Protein AF-A0A1C6FJH9-F1 (afdb_monomer_lite)

Radius of gyration: 15.2 Å; chains: 1; bounding box: 29×26×44 Å

pLDDT: mean 84.28, std 16.36, range [34.16, 98.5]

Secondary structure (DSSP, 8-state):
-HHHHHHHHHHHTT-------S-GGG----S-EEEEEE-TT-STTSSSSHHHHHHHHHHHHHHEEEEEEEEE---HHHHHHHHHHHHS--

Sequence (90 aa):
MILHYANEQAKKENLNAKFICQDIRTITFDKEFDVVLNMADGAIGYLEDDGENHKIFSVIAKALKNGGKHFIHFSAENLVRHSRAGMNAA

Foldseek 3Di:
DVQVVVVVVCVVVVHPDDDDDDDLLPDDAAQQDQEAEQDDQRPQQVDPDPVSNVSNVVSVVRNHHVNGYYDHDHDPVSVVVVVVVVVVVD

Structure (mmCIF, N/CA/C/O backbone):
data_AF-A0A1C6FJH9-F1
#
_entry.id   AF-A0A1C6FJH9-F1
#
loop_
_atom_site.group_PDB
_atom_site.id
_atom_site.type_symbol
_atom_site.label_atom_id
_atom_site.label_alt_id
_atom_site.label_comp_id
_atom_site.label_asym_id
_atom_site.label_entity_id
_atom_site.label_seq_id
_atom_site.pdbx_PDB_ins_code
_atom_site.Cartn_x
_atom_site.Cartn_y
_atom_site.Cartn_z
_atom_site.occupancy
_atom_site.B_iso_or_equiv
_atom_site.auth_seq_id
_atom_site.auth_comp_id
_atom_site.auth_asym_id
_atom_site.auth_atom_id
_atom_site.pdbx_PDB_model_num
ATOM 1 N N . MET A 1 1 ? 15.204 7.434 9.595 1.00 79.94 1 MET A N 1
ATOM 2 C CA . MET A 1 1 ? 14.925 8.889 9.614 1.00 79.94 1 MET A CA 1
ATOM 3 C C . MET A 1 1 ? 13.471 9.206 9.245 1.00 79.94 1 MET A C 1
ATOM 5 O O . MET A 1 1 ? 12.780 9.759 10.087 1.00 79.94 1 MET A O 1
ATOM 9 N N . ILE A 1 2 ? 12.964 8.795 8.071 1.00 89.69 2 ILE A N 1
ATOM 10 C CA . ILE A 1 2 ? 11.589 9.119 7.615 1.00 89.69 2 ILE A CA 1
ATOM 11 C C . ILE A 1 2 ? 10.493 8.529 8.518 1.00 89.69 2 ILE A C 1
ATOM 13 O O . ILE A 1 2 ? 9.624 9.262 8.976 1.00 89.69 2 ILE A O 1
ATOM 17 N N . LEU A 1 3 ? 10.555 7.234 8.851 1.00 94.25 3 LEU A N 1
ATOM 18 C CA . LEU A 1 3 ? 9.538 6.615 9.718 1.00 94.25 3 LEU A CA 1
ATOM 19 C C . LEU A 1 3 ? 9.519 7.212 11.126 1.00 94.25 3 LEU A C 1
ATOM 21 O O . LEU A 1 3 ? 8.459 7.322 11.731 1.00 94.25 3 LEU A O 1
ATOM 25 N N . HIS A 1 4 ? 10.680 7.615 11.648 1.00 95.88 4 HIS A N 1
ATOM 26 C CA . HIS A 1 4 ? 10.752 8.300 12.936 1.00 95.88 4 HIS A CA 1
ATOM 27 C C . HIS A 1 4 ? 10.025 9.646 12.869 1.00 95.88 4 HIS A C 1
ATOM 29 O O . HIS A 1 4 ? 9.149 9.897 13.688 1.00 95.88 4 HIS A O 1
ATOM 35 N N . TYR A 1 5 ? 10.311 10.458 11.846 1.00 97.00 5 TYR A N 1
ATOM 36 C CA . TYR A 1 5 ? 9.604 11.718 11.621 1.00 97.00 5 TYR A CA 1
ATOM 37 C C . TYR A 1 5 ? 8.087 11.513 11.489 1.00 97.00 5 TYR A C 1
ATOM 39 O O . TYR A 1 5 ? 7.326 12.207 12.154 1.00 97.00 5 TYR A O 1
ATOM 47 N N . ALA A 1 6 ? 7.645 10.528 10.701 1.00 96.31 6 ALA A N 1
ATOM 48 C CA . ALA A 1 6 ? 6.224 10.242 10.505 1.00 96.31 6 ALA A CA 1
ATOM 49 C C . ALA A 1 6 ? 5.518 9.830 11.812 1.00 96.31 6 ALA A C 1
ATOM 51 O O . ALA A 1 6 ? 4.433 10.327 12.108 1.00 96.31 6 ALA A O 1
ATOM 52 N N . ASN A 1 7 ? 6.168 8.998 12.637 1.00 97.00 7 ASN A N 1
ATOM 53 C CA . ASN A 1 7 ? 5.669 8.656 13.971 1.00 97.00 7 ASN A CA 1
ATOM 54 C C . ASN A 1 7 ? 5.550 9.894 14.872 1.00 97.00 7 ASN A C 1
ATOM 56 O O . ASN A 1 7 ? 4.552 10.047 15.570 1.00 97.00 7 ASN A O 1
ATOM 60 N N . GLU A 1 8 ? 6.549 10.777 14.867 1.00 97.69 8 GLU A N 1
ATOM 61 C CA . GLU A 1 8 ? 6.521 11.995 15.680 1.00 97.69 8 GLU A CA 1
ATOM 62 C C . GLU A 1 8 ? 5.415 12.963 15.240 1.00 97.69 8 GLU A C 1
ATOM 64 O O . GLU A 1 8 ? 4.753 13.546 16.096 1.00 97.69 8 GLU A O 1
ATOM 69 N N . GLN A 1 9 ? 5.159 13.106 13.934 1.00 98.19 9 GLN A N 1
ATOM 70 C CA . GLN A 1 9 ? 4.035 13.918 13.445 1.00 98.19 9 GLN A CA 1
ATOM 71 C C . GLN A 1 9 ? 2.685 13.305 13.827 1.00 98.19 9 GLN A C 1
ATOM 73 O O . GLN A 1 9 ? 1.845 13.993 14.400 1.00 98.19 9 GLN A O 1
ATOM 78 N N . ALA A 1 10 ? 2.499 11.998 13.615 1.00 97.88 10 ALA A N 1
ATOM 79 C CA . ALA A 1 10 ? 1.256 11.323 13.982 1.00 97.88 10 ALA A CA 1
ATOM 80 C C . ALA A 1 10 ? 0.947 11.443 15.483 1.00 97.88 10 ALA A C 1
ATOM 82 O O . ALA A 1 10 ? -0.201 11.683 15.848 1.00 97.88 10 ALA A O 1
ATOM 83 N N . LYS A 1 11 ? 1.963 11.350 16.355 1.00 97.44 11 LYS A N 1
ATOM 84 C CA . LYS A 1 11 ? 1.798 11.593 17.799 1.00 97.44 11 LYS A CA 1
ATOM 85 C C . LYS A 1 11 ? 1.371 13.028 18.098 1.00 97.44 11 LYS A C 1
ATOM 87 O O . LYS A 1 11 ? 0.456 13.222 18.889 1.00 97.44 11 LYS A O 1
ATOM 92 N N . LYS A 1 12 ? 2.017 14.025 17.482 1.00 98.25 12 LYS A N 1
ATOM 93 C CA . LYS A 1 12 ? 1.672 15.447 17.672 1.00 98.25 12 LYS A CA 1
ATOM 94 C C . LYS A 1 12 ? 0.232 15.749 17.265 1.00 98.25 12 LYS A C 1
ATOM 96 O O . LYS A 1 12 ? -0.430 16.544 17.922 1.00 98.25 12 LYS A O 1
ATOM 101 N N . GLU A 1 13 ? -0.246 15.094 16.214 1.00 98.19 13 GLU A N 1
ATOM 102 C CA . GLU A 1 13 ? -1.603 15.249 15.686 1.00 98.19 13 GLU A CA 1
ATOM 103 C C . GLU A 1 13 ? -2.624 14.282 16.319 1.00 98.19 13 GLU A C 1
ATOM 105 O O . GLU A 1 13 ? -3.799 14.314 15.963 1.00 98.19 13 GLU A O 1
ATOM 110 N N . ASN A 1 14 ? -2.214 13.442 17.279 1.00 97.81 14 ASN A N 1
ATOM 111 C CA . ASN A 1 14 ? -3.042 12.401 17.907 1.00 97.81 14 ASN A CA 1
ATOM 112 C C . ASN A 1 14 ? -3.698 11.425 16.905 1.00 97.81 14 ASN A C 1
ATOM 114 O O . ASN A 1 14 ? -4.829 10.973 17.094 1.00 97.81 14 ASN A O 1
ATOM 118 N N . LEU A 1 15 ? -2.982 11.072 15.837 1.00 97.75 15 LEU A N 1
ATOM 119 C CA . LEU A 1 15 ? -3.442 10.131 14.821 1.00 97.75 15 LEU A CA 1
ATOM 120 C C . LEU A 1 15 ? -3.134 8.683 15.221 1.00 97.75 15 LEU A C 1
ATOM 122 O O . LEU A 1 15 ? -2.005 8.339 15.575 1.00 97.75 15 LEU A O 1
ATOM 126 N N . ASN A 1 16 ? -4.121 7.798 15.074 1.00 97.00 16 ASN A N 1
AT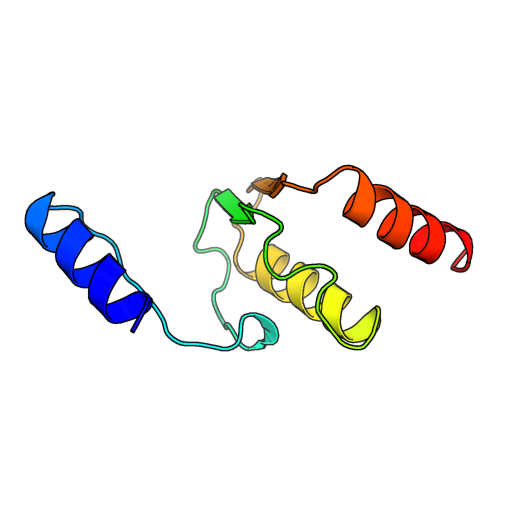OM 127 C CA . ASN A 1 16 ? -3.933 6.354 15.219 1.00 97.00 16 ASN A CA 1
ATOM 128 C C . ASN A 1 16 ? -3.371 5.750 13.920 1.00 97.00 16 ASN A C 1
ATOM 130 O O . ASN A 1 16 ? -4.085 5.093 13.161 1.00 97.00 16 ASN A O 1
ATOM 134 N N . ALA A 1 17 ? -2.095 6.018 13.647 1.00 96.38 17 ALA A N 1
ATOM 135 C CA . ALA A 1 17 ? -1.385 5.536 12.467 1.00 96.38 17 ALA A CA 1
ATOM 136 C C . ALA A 1 17 ? -0.255 4.571 12.852 1.00 96.38 17 ALA A C 1
ATOM 138 O O . ALA A 1 17 ? 0.472 4.794 13.820 1.00 96.38 17 ALA A O 1
ATOM 139 N N . LYS A 1 18 ? -0.083 3.502 12.065 1.00 95.81 18 LYS A N 1
ATOM 140 C CA . LYS A 1 18 ? 1.025 2.548 12.206 1.00 95.81 18 LYS A CA 1
ATOM 141 C C . LYS A 1 18 ? 1.985 2.708 11.034 1.00 95.81 18 LYS A C 1
ATOM 143 O O . LYS A 1 18 ? 1.569 2.637 9.882 1.00 95.81 18 LYS A O 1
ATOM 148 N N . PHE A 1 19 ? 3.268 2.874 11.337 1.00 95.88 19 PHE A N 1
ATOM 149 C CA . PHE A 1 19 ? 4.331 2.999 10.341 1.00 95.88 19 PHE A CA 1
ATOM 150 C C . PHE A 1 19 ? 5.230 1.768 10.391 1.00 95.88 19 PHE A C 1
ATOM 152 O O . PHE A 1 19 ? 5.779 1.445 11.444 1.00 95.88 19 PHE A O 1
ATOM 159 N N . ILE A 1 20 ? 5.383 1.087 9.257 1.00 93.81 20 ILE A N 1
ATOM 160 C CA . ILE A 1 20 ? 6.093 -0.192 9.157 1.00 93.81 20 ILE A CA 1
ATOM 161 C C . ILE A 1 20 ? 7.324 -0.007 8.268 1.00 93.81 20 ILE A C 1
ATOM 163 O O . ILE A 1 20 ? 7.224 0.521 7.163 1.00 93.81 20 ILE A O 1
ATOM 167 N N . CYS A 1 21 ? 8.491 -0.435 8.759 1.00 93.94 21 CYS A N 1
ATOM 168 C CA . CYS A 1 21 ? 9.726 -0.486 7.977 1.00 93.94 21 CYS A CA 1
ATOM 169 C C . CYS A 1 21 ? 9.845 -1.861 7.327 1.00 93.94 21 CYS A C 1
ATOM 171 O O . CYS A 1 21 ? 10.316 -2.801 7.965 1.00 93.94 21 CYS A O 1
ATOM 173 N N . GLN A 1 22 ? 9.381 -1.998 6.090 1.00 91.88 22 GLN A N 1
ATOM 174 C CA . GLN A 1 22 ? 9.411 -3.278 5.393 1.00 91.88 22 GLN A CA 1
ATOM 175 C C . GLN A 1 22 ? 9.500 -3.074 3.882 1.00 91.88 22 GLN A C 1
ATOM 177 O O . GLN A 1 22 ? 8.998 -2.083 3.352 1.00 91.88 22 GLN A O 1
ATOM 182 N N . ASP A 1 23 ? 10.119 -4.032 3.193 1.00 90.94 23 ASP A N 1
ATOM 183 C CA . ASP A 1 23 ? 10.026 -4.137 1.741 1.00 90.94 23 ASP A CA 1
ATOM 184 C C . ASP A 1 23 ? 8.584 -4.473 1.348 1.00 90.94 23 ASP A C 1
ATOM 186 O O . ASP A 1 23 ? 8.049 -5.514 1.747 1.00 90.94 23 ASP A O 1
ATOM 190 N N . ILE A 1 24 ? 7.968 -3.605 0.546 1.00 89.31 24 ILE A N 1
ATOM 191 C CA . ILE A 1 24 ? 6.583 -3.758 0.102 1.00 89.31 24 ILE A CA 1
ATOM 192 C C . ILE A 1 24 ? 6.329 -5.122 -0.550 1.00 89.31 24 ILE A C 1
ATOM 194 O O . ILE A 1 24 ? 5.273 -5.695 -0.326 1.00 89.31 24 ILE A O 1
ATOM 198 N N . ARG A 1 25 ? 7.303 -5.706 -1.261 1.00 89.94 25 ARG A N 1
ATOM 199 C CA . ARG A 1 25 ? 7.171 -7.017 -1.927 1.00 89.94 25 ARG A CA 1
ATOM 200 C C . ARG A 1 25 ? 6.978 -8.175 -0.948 1.00 89.94 25 ARG A C 1
ATOM 202 O O . ARG A 1 25 ? 6.592 -9.265 -1.356 1.00 89.94 25 ARG A O 1
ATOM 209 N N . THR A 1 26 ? 7.273 -7.955 0.331 1.00 93.25 26 THR A N 1
AT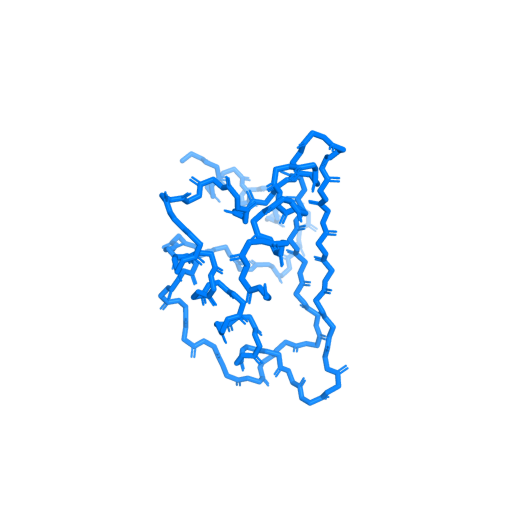OM 210 C CA . THR A 1 26 ? 7.270 -8.988 1.374 1.00 93.25 26 THR A CA 1
ATOM 211 C C . THR A 1 26 ? 6.137 -8.834 2.383 1.00 93.25 26 THR A C 1
ATOM 213 O O . THR A 1 26 ? 6.059 -9.627 3.320 1.00 93.25 26 THR A O 1
ATOM 216 N N . ILE A 1 27 ? 5.269 -7.827 2.235 1.00 94.06 27 ILE A N 1
ATOM 217 C CA . ILE A 1 27 ? 4.126 -7.655 3.139 1.00 94.06 27 ILE A CA 1
ATOM 218 C C . ILE A 1 27 ? 3.167 -8.843 3.014 1.00 94.06 27 ILE A C 1
ATOM 220 O O . ILE A 1 27 ? 2.992 -9.419 1.939 1.00 94.06 27 ILE A O 1
ATOM 224 N N . THR A 1 28 ? 2.535 -9.210 4.125 1.00 96.00 28 THR A N 1
ATOM 225 C CA . THR A 1 28 ? 1.759 -10.456 4.234 1.00 96.00 28 THR A CA 1
ATOM 226 C C . THR A 1 28 ? 0.285 -10.251 4.567 1.00 96.00 28 THR A C 1
ATOM 228 O O . THR A 1 28 ? -0.412 -11.242 4.782 1.00 96.00 28 THR A O 1
ATOM 231 N N . PHE A 1 29 ? -0.191 -9.003 4.558 1.00 97.56 29 PHE A N 1
ATOM 232 C CA . PHE A 1 29 ? -1.591 -8.660 4.809 1.00 97.56 29 PHE A CA 1
ATOM 233 C C . PHE A 1 29 ? -2.549 -9.408 3.869 1.00 97.56 29 PHE A C 1
ATOM 235 O O . PHE A 1 29 ? -2.238 -9.618 2.691 1.00 97.56 29 PHE A O 1
ATOM 242 N N . ASP A 1 30 ? -3.720 -9.787 4.382 1.00 98.12 30 ASP A N 1
ATOM 243 C CA . ASP A 1 30 ? -4.728 -10.552 3.636 1.00 98.12 30 ASP A CA 1
ATOM 244 C C . ASP A 1 30 ? -6.140 -10.023 3.904 1.00 98.12 30 ASP A C 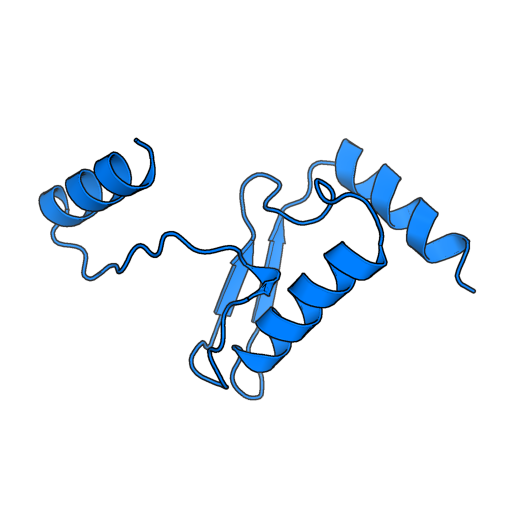1
ATOM 246 O O . ASP A 1 30 ? -6.704 -10.226 4.979 1.00 98.12 30 ASP A O 1
ATOM 250 N N . LYS A 1 31 ? -6.718 -9.340 2.909 1.00 98.06 31 LYS A N 1
ATOM 251 C CA . LYS A 1 31 ? -8.068 -8.751 2.952 1.00 98.06 31 LYS A CA 1
ATOM 252 C C . LYS A 1 31 ? -8.308 -7.860 4.175 1.00 98.06 31 LYS A C 1
ATOM 254 O O . LYS A 1 31 ? -9.377 -7.883 4.785 1.00 98.06 31 LYS A O 1
ATOM 259 N N . GLU A 1 32 ? -7.327 -7.034 4.512 1.00 98.19 32 GLU A N 1
ATOM 260 C CA . GLU A 1 32 ? -7.370 -6.156 5.686 1.00 98.19 32 GLU A CA 1
ATOM 261 C C . GLU A 1 32 ? -7.788 -4.726 5.337 1.00 98.19 32 GLU A C 1
ATOM 263 O O . GLU A 1 32 ? -8.399 -4.045 6.163 1.00 98.19 32 GLU A O 1
ATOM 268 N N . PHE A 1 33 ? -7.538 -4.281 4.102 1.00 98.19 33 PHE A N 1
ATOM 269 C CA . PHE A 1 33 ? -7.721 -2.884 3.710 1.00 98.19 33 PHE A CA 1
ATOM 270 C C . PHE A 1 33 ? -8.817 -2.702 2.663 1.00 98.19 33 PHE A C 1
ATOM 272 O O . PHE A 1 33 ? -8.963 -3.490 1.729 1.00 98.19 33 PHE A O 1
ATOM 279 N N . ASP A 1 34 ? -9.583 -1.625 2.804 1.00 98.44 34 ASP A N 1
ATOM 280 C CA . ASP A 1 34 ? -10.581 -1.206 1.814 1.00 98.44 34 ASP A CA 1
ATOM 281 C C . ASP A 1 34 ? -9.930 -0.427 0.662 1.00 98.44 34 ASP A C 1
ATOM 283 O O . ASP A 1 34 ? -10.370 -0.501 -0.488 1.00 98.44 34 ASP A O 1
ATOM 287 N N . VAL A 1 35 ? -8.857 0.308 0.967 1.00 97.50 35 VAL A N 1
ATOM 288 C CA . VAL A 1 35 ? -8.126 1.136 0.011 1.00 97.50 35 VAL A CA 1
ATOM 289 C C . VAL A 1 35 ? -6.625 1.001 0.237 1.00 97.50 35 VAL A C 1
ATOM 291 O O . VAL A 1 35 ? -6.155 1.061 1.371 1.00 97.50 35 VAL A O 1
ATOM 294 N N . VAL A 1 36 ? -5.874 0.884 -0.856 1.00 95.75 36 VAL A N 1
ATOM 295 C CA . VAL A 1 36 ? -4.417 1.051 -0.882 1.00 95.75 36 VAL A CA 1
ATOM 296 C C . VAL A 1 36 ? -4.091 2.286 -1.717 1.00 95.75 36 VAL A C 1
ATOM 298 O O . VAL A 1 36 ? -4.626 2.460 -2.815 1.00 95.75 36 VAL A O 1
ATOM 301 N N . LEU A 1 37 ? -3.225 3.151 -1.190 1.00 93.12 37 LEU A N 1
ATOM 302 C CA . LEU A 1 37 ? -2.787 4.380 -1.846 1.00 93.12 37 LEU A CA 1
ATOM 303 C C . LEU A 1 37 ? -1.287 4.305 -2.121 1.00 93.12 37 LEU A C 1
ATOM 305 O O . LEU A 1 37 ? -0.491 4.192 -1.190 1.00 93.12 37 LEU A O 1
ATOM 309 N N . ASN A 1 38 ? -0.908 4.412 -3.389 1.00 88.44 38 ASN A N 1
ATOM 310 C CA . ASN A 1 38 ? 0.478 4.538 -3.812 1.00 88.44 38 ASN A CA 1
ATOM 311 C C . ASN A 1 38 ? 0.682 5.962 -4.348 1.00 88.44 38 ASN A C 1
ATOM 313 O O . ASN A 1 38 ? 0.239 6.295 -5.449 1.00 88.44 38 A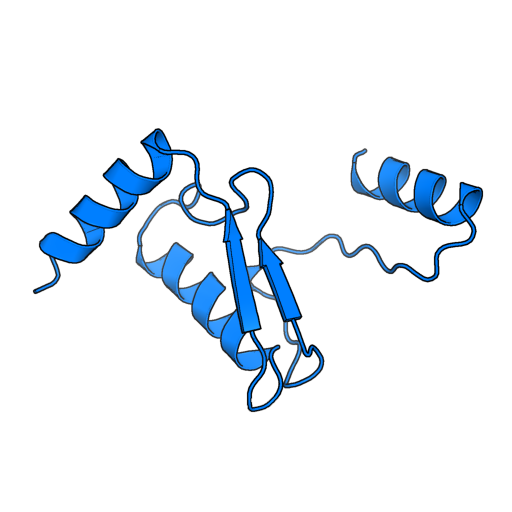SN A O 1
ATOM 317 N N . MET A 1 39 ? 1.238 6.840 -3.510 1.00 86.56 39 MET A N 1
ATOM 318 C CA . MET A 1 39 ? 1.288 8.290 -3.742 1.00 86.56 39 MET A CA 1
ATOM 319 C C . MET A 1 39 ? 2.721 8.791 -3.945 1.00 86.56 39 MET A C 1
ATOM 321 O O . MET A 1 39 ? 3.668 8.140 -3.512 1.00 86.56 39 MET A O 1
ATOM 325 N N . ALA A 1 40 ? 2.852 9.982 -4.546 1.00 81.44 40 ALA A N 1
ATOM 326 C CA . ALA A 1 40 ? 4.126 10.670 -4.790 1.00 81.44 40 ALA A CA 1
ATOM 327 C C . ALA A 1 40 ? 5.133 9.817 -5.583 1.00 81.44 40 ALA A C 1
ATOM 329 O O . ALA A 1 40 ? 6.245 9.577 -5.125 1.00 81.44 40 ALA A O 1
ATOM 330 N N . ASP A 1 41 ? 4.692 9.315 -6.741 1.00 72.81 41 ASP A N 1
ATOM 331 C CA . ASP A 1 41 ? 5.419 8.387 -7.624 1.00 72.81 41 ASP A CA 1
ATOM 332 C C . ASP A 1 41 ? 5.754 7.017 -7.015 1.00 72.81 41 ASP A C 1
ATOM 334 O O . ASP A 1 41 ? 6.160 6.111 -7.737 1.00 72.81 41 ASP A O 1
ATOM 338 N N . GLY A 1 42 ? 5.467 6.813 -5.729 1.00 71.75 42 GLY A N 1
ATOM 339 C CA . GLY A 1 42 ? 5.370 5.493 -5.134 1.00 71.75 42 GLY A CA 1
ATOM 340 C C . GLY A 1 42 ? 6.628 4.633 -5.252 1.00 71.75 42 GLY A C 1
ATOM 341 O O . GLY A 1 42 ? 7.742 5.115 -5.432 1.00 71.75 42 GLY A O 1
ATOM 342 N N . ALA A 1 43 ? 6.434 3.318 -5.132 1.00 68.50 43 ALA A N 1
ATOM 343 C CA . ALA A 1 43 ? 7.489 2.322 -5.361 1.00 68.50 43 ALA A CA 1
ATOM 344 C C . ALA A 1 43 ? 7.457 1.706 -6.774 1.00 68.50 43 ALA A C 1
ATOM 346 O O . ALA A 1 43 ? 8.422 1.067 -7.191 1.00 68.50 43 ALA A O 1
ATOM 347 N N . ILE A 1 44 ? 6.344 1.848 -7.501 1.00 71.94 44 ILE A N 1
ATOM 348 C CA . ILE A 1 44 ? 6.134 1.162 -8.782 1.00 71.94 44 ILE A CA 1
ATOM 349 C C . ILE A 1 44 ? 6.923 1.898 -9.868 1.00 71.94 44 ILE A C 1
ATOM 351 O O . ILE A 1 44 ? 6.682 3.078 -10.106 1.00 71.94 44 ILE A O 1
ATOM 355 N N . GLY A 1 45 ? 7.857 1.195 -10.516 1.00 66.69 45 GLY A N 1
ATOM 356 C CA . GLY A 1 45 ? 8.709 1.759 -11.570 1.00 66.69 45 GLY A CA 1
ATOM 357 C C . GLY A 1 45 ? 10.120 2.151 -11.170 1.00 66.69 45 GLY A C 1
ATOM 358 O O . GLY A 1 45 ? 10.906 2.540 -12.031 1.00 66.69 45 GLY A O 1
ATOM 359 N N . TYR A 1 46 ? 10.446 2.023 -9.886 1.00 68.69 46 TYR A N 1
ATOM 360 C CA . TYR A 1 46 ? 11.808 2.178 -9.376 1.00 68.69 46 TYR A CA 1
ATOM 361 C C . TYR A 1 46 ? 12.509 0.832 -9.136 1.00 68.69 46 TYR A C 1
ATOM 363 O O . TYR A 1 46 ? 13.658 0.818 -8.699 1.00 68.69 46 TYR A O 1
ATOM 371 N N . LEU A 1 47 ? 11.825 -0.290 -9.391 1.00 75.88 47 LEU A N 1
ATOM 372 C CA . LEU A 1 47 ? 12.392 -1.632 -9.260 1.00 75.88 47 LEU A CA 1
ATOM 373 C C . LEU A 1 47 ? 13.121 -2.076 -10.533 1.00 75.88 47 LEU A C 1
ATOM 375 O O . LEU A 1 47 ? 12.924 -1.517 -11.609 1.00 75.88 47 LEU A O 1
ATOM 379 N N . GLU A 1 48 ? 13.980 -3.080 -10.362 1.00 73.88 48 GLU A N 1
ATOM 380 C CA . GLU A 1 48 ? 14.958 -3.547 -11.353 1.00 73.88 48 GLU A CA 1
ATOM 381 C C . GLU A 1 48 ? 14.316 -4.059 -12.647 1.00 73.88 48 GLU A C 1
ATOM 383 O O . GLU A 1 48 ? 14.848 -3.812 -13.730 1.00 73.88 48 GLU A O 1
ATOM 388 N N . ASP A 1 49 ? 13.170 -4.736 -12.543 1.00 80.19 49 ASP A N 1
ATOM 389 C CA . ASP A 1 49 ? 12.441 -5.281 -13.684 1.00 80.19 49 ASP A CA 1
ATOM 390 C C . ASP A 1 49 ? 10.917 -5.327 -13.465 1.00 80.19 49 ASP A C 1
ATOM 392 O O . ASP A 1 49 ? 10.385 -5.078 -12.375 1.00 80.19 49 ASP A O 1
ATOM 396 N N . ASP A 1 50 ? 10.197 -5.656 -14.539 1.00 77.75 50 ASP A N 1
ATOM 397 C CA . ASP A 1 50 ? 8.741 -5.766 -14.529 1.00 77.75 50 ASP A CA 1
ATOM 398 C C . ASP A 1 50 ? 8.237 -6.876 -13.601 1.00 77.75 50 ASP A C 1
ATOM 400 O O . ASP A 1 50 ? 7.175 -6.723 -12.998 1.00 77.75 50 ASP A O 1
ATOM 404 N N . GLY A 1 51 ? 8.974 -7.975 -13.437 1.00 80.62 51 GLY A N 1
ATOM 405 C CA . GLY A 1 51 ? 8.610 -9.065 -12.532 1.00 80.62 51 GLY A CA 1
ATOM 406 C C . GLY A 1 51 ? 8.572 -8.609 -11.073 1.00 80.62 51 GLY A C 1
ATOM 407 O O . GLY A 1 51 ? 7.632 -8.928 -10.339 1.00 80.62 51 GLY A O 1
ATOM 408 N N . GLU A 1 52 ? 9.534 -7.788 -10.665 1.00 82.62 52 GLU A N 1
ATOM 409 C CA . GLU A 1 52 ? 9.565 -7.170 -9.341 1.00 82.62 52 GLU A CA 1
ATOM 410 C C . GLU A 1 52 ? 8.411 -6.173 -9.140 1.00 82.62 52 GLU A C 1
ATOM 412 O O . GLU A 1 5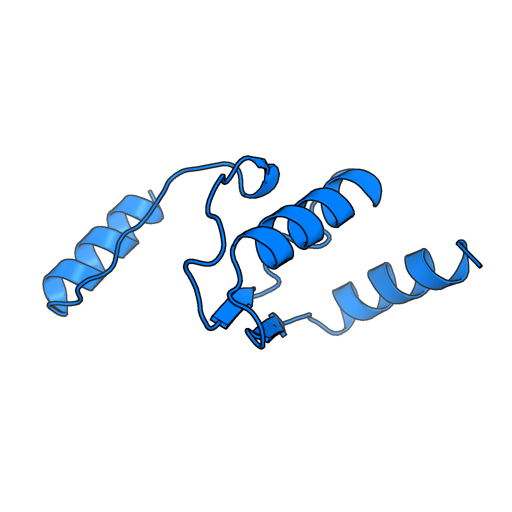2 ? 7.769 -6.171 -8.083 1.00 82.62 52 GLU A O 1
ATOM 417 N N . ASN A 1 53 ? 8.049 -5.405 -10.173 1.00 80.50 53 ASN A N 1
ATOM 418 C CA . ASN A 1 53 ? 6.857 -4.550 -10.146 1.00 80.50 53 ASN A CA 1
ATOM 419 C C . ASN A 1 53 ? 5.555 -5.374 -10.017 1.00 80.50 53 ASN A C 1
ATOM 421 O O . ASN A 1 53 ? 4.657 -5.007 -9.254 1.00 80.50 53 ASN A O 1
ATOM 425 N N . HIS A 1 54 ? 5.452 -6.529 -10.685 1.00 83.81 54 HIS A N 1
ATOM 426 C CA . HIS A 1 54 ? 4.286 -7.423 -10.593 1.00 83.81 54 HIS A CA 1
ATOM 427 C C . HIS A 1 54 ? 4.078 -8.007 -9.189 1.00 83.81 54 HIS A C 1
ATOM 429 O O . HIS A 1 54 ? 2.933 -8.201 -8.755 1.00 83.81 54 HIS A O 1
ATOM 435 N N . LYS A 1 55 ? 5.160 -8.234 -8.433 1.00 89.44 55 LYS A N 1
ATOM 436 C CA . LYS A 1 55 ? 5.064 -8.665 -7.029 1.00 89.44 55 LYS A CA 1
ATOM 437 C C . LYS A 1 55 ? 4.351 -7.623 -6.170 1.00 89.44 55 LYS A C 1
ATOM 439 O O . LYS A 1 55 ? 3.530 -8.009 -5.341 1.00 89.44 55 LYS A O 1
ATOM 444 N N . ILE A 1 56 ? 4.575 -6.327 -6.415 1.00 89.19 56 ILE A N 1
ATOM 445 C CA . ILE A 1 56 ? 3.870 -5.240 -5.713 1.00 89.19 56 ILE A CA 1
ATOM 446 C C . ILE A 1 56 ? 2.358 -5.334 -5.949 1.00 89.19 56 ILE A C 1
ATOM 448 O O . ILE A 1 56 ? 1.574 -5.285 -5.003 1.00 89.19 56 ILE A O 1
ATOM 452 N N . PHE A 1 57 ? 1.923 -5.504 -7.197 1.00 89.62 57 PHE A N 1
ATOM 453 C CA . PHE A 1 57 ? 0.492 -5.622 -7.487 1.00 89.62 57 PHE A CA 1
ATOM 454 C C . PHE A 1 57 ? -0.128 -6.857 -6.829 1.00 89.62 57 PHE A C 1
ATOM 456 O O . PHE A 1 57 ? -1.243 -6.780 -6.314 1.00 89.62 57 PHE A O 1
ATOM 463 N N . SER A 1 58 ? 0.612 -7.966 -6.783 1.00 92.50 58 SER A N 1
ATOM 464 C CA . SER A 1 58 ? 0.158 -9.215 -6.163 1.00 92.50 58 SER A CA 1
ATOM 465 C C . SER A 1 58 ? -0.076 -9.059 -4.659 1.00 92.50 58 SER A C 1
ATOM 467 O O . SER A 1 58 ? -1.123 -9.464 -4.150 1.00 92.50 58 SER A O 1
ATOM 469 N N . VAL A 1 59 ? 0.858 -8.429 -3.939 1.00 95.06 59 VAL A N 1
ATOM 470 C CA . VAL A 1 59 ? 0.699 -8.198 -2.494 1.00 95.06 59 VAL A CA 1
ATOM 471 C C . VAL A 1 59 ? -0.396 -7.176 -2.192 1.00 95.06 59 VAL A C 1
ATOM 473 O O . VAL A 1 59 ? -1.147 -7.361 -1.239 1.00 95.06 59 VAL A O 1
ATOM 476 N N . ILE A 1 60 ? -0.557 -6.142 -3.026 1.00 94.44 60 ILE A N 1
ATOM 477 C CA . ILE A 1 60 ? -1.635 -5.154 -2.875 1.00 94.44 60 ILE A CA 1
ATOM 478 C C . ILE A 1 60 ? -3.000 -5.809 -3.091 1.00 94.44 60 ILE A C 1
ATOM 480 O O . ILE A 1 60 ? -3.908 -5.608 -2.287 1.00 94.44 60 ILE A O 1
ATOM 484 N N . ALA A 1 61 ? -3.143 -6.622 -4.140 1.00 95.19 61 ALA A N 1
ATOM 485 C CA . ALA A 1 61 ? -4.377 -7.349 -4.414 1.00 95.19 61 ALA A CA 1
ATOM 486 C C . ALA A 1 61 ? -4.741 -8.303 -3.268 1.00 95.19 61 ALA A C 1
ATOM 488 O O . ALA A 1 61 ? -5.908 -8.380 -2.897 1.00 95.19 61 ALA A O 1
ATOM 489 N N . LYS A 1 62 ? -3.750 -8.982 -2.675 1.00 97.38 62 LYS A N 1
ATOM 490 C CA . LYS A 1 62 ? -3.958 -9.841 -1.502 1.00 97.38 62 LYS A CA 1
ATOM 491 C C . LYS A 1 62 ? -4.384 -9.040 -0.267 1.00 97.38 62 LYS A C 1
ATOM 493 O O . LYS A 1 62 ? -5.291 -9.453 0.445 1.00 97.38 62 LYS A O 1
ATOM 498 N N . ALA A 1 63 ? -3.762 -7.890 -0.021 1.00 97.81 63 ALA A N 1
ATOM 499 C CA . ALA A 1 63 ? -4.058 -7.048 1.135 1.00 97.81 63 ALA A CA 1
ATOM 500 C C . ALA A 1 63 ? -5.453 -6.392 1.071 1.00 97.81 63 ALA A C 1
ATOM 502 O O . ALA A 1 63 ? -6.022 -6.050 2.112 1.00 97.81 63 ALA A O 1
ATOM 503 N N . LEU A 1 64 ? -6.006 -6.209 -0.134 1.00 98.44 64 LEU A N 1
ATOM 504 C CA . LEU A 1 64 ? -7.317 -5.605 -0.352 1.00 98.44 64 LEU A CA 1
ATOM 505 C C . LEU A 1 64 ? -8.467 -6.580 -0.074 1.00 98.44 64 LEU A C 1
ATOM 507 O O . LEU A 1 64 ? -8.461 -7.740 -0.480 1.00 98.44 64 LEU A O 1
ATOM 511 N N . LYS A 1 65 ? -9.513 -6.078 0.582 1.00 98.50 65 LYS A N 1
ATOM 512 C CA . LYS A 1 65 ? -10.804 -6.766 0.704 1.00 98.50 65 LYS A CA 1
ATOM 513 C C . LYS A 1 65 ? -11.473 -6.916 -0.664 1.00 98.50 65 LYS A C 1
ATOM 515 O O . LYS A 1 65 ? -11.187 -6.177 -1.607 1.00 98.50 65 LYS A O 1
ATOM 520 N N . ASN A 1 66 ? -12.453 -7.817 -0.753 1.00 96.38 66 ASN A N 1
ATOM 521 C CA . ASN A 1 66 ? -13.314 -7.910 -1.934 1.00 96.38 66 ASN A CA 1
ATOM 522 C C . ASN A 1 66 ? -13.982 -6.553 -2.218 1.00 96.38 66 ASN A C 1
ATOM 524 O O . ASN A 1 66 ? -14.639 -5.987 -1.350 1.00 96.38 66 ASN A O 1
ATOM 528 N N . GLY A 1 67 ? -13.814 -6.044 -3.441 1.00 96.25 67 GLY A N 1
ATOM 529 C CA . GLY A 1 67 ? -14.317 -4.726 -3.845 1.00 96.25 67 GLY A CA 1
ATOM 530 C C . GLY A 1 67 ? -13.418 -3.543 -3.466 1.00 96.25 67 GLY A C 1
ATOM 531 O O . GLY A 1 67 ? -13.718 -2.417 -3.873 1.00 96.25 67 GLY A O 1
ATOM 532 N N . GLY A 1 68 ? -12.313 -3.789 -2.756 1.00 97.94 68 GLY A N 1
ATOM 533 C CA . GLY A 1 68 ? -11.324 -2.782 -2.393 1.00 97.94 68 GLY A CA 1
ATOM 534 C C . GLY A 1 68 ? -10.665 -2.125 -3.607 1.00 97.94 68 GLY A C 1
ATOM 535 O O . GLY A 1 68 ? -10.706 -2.643 -4.728 1.00 97.94 68 GLY A O 1
ATOM 536 N N . LYS A 1 69 ? -10.089 -0.940 -3.394 1.00 97.00 69 LYS A N 1
ATOM 537 C CA . LYS A 1 69 ? -9.560 -0.090 -4.470 1.00 97.00 69 LYS A CA 1
ATOM 538 C C . LYS A 1 69 ? -8.084 0.217 -4.272 1.00 97.00 69 LYS A C 1
ATOM 540 O O . LYS A 1 69 ? -7.640 0.520 -3.170 1.00 97.00 69 LYS A O 1
ATOM 545 N N . HIS A 1 70 ? -7.335 0.192 -5.366 1.00 93.44 70 HIS A N 1
ATOM 546 C CA . HIS A 1 70 ? -5.956 0.656 -5.405 1.00 93.44 70 HIS A CA 1
ATOM 547 C C . HIS A 1 70 ? -5.895 1.940 -6.229 1.00 93.44 70 HIS A C 1
ATOM 549 O O . HIS A 1 70 ? -6.317 1.946 -7.386 1.00 93.44 70 HIS A O 1
ATOM 555 N N . PHE A 1 71 ? -5.384 3.015 -5.635 1.00 91.50 71 PHE A N 1
ATOM 556 C CA . PHE A 1 71 ? -5.122 4.268 -6.337 1.00 91.50 71 PHE A CA 1
ATOM 557 C C . PHE A 1 71 ? -3.622 4.477 -6.463 1.00 91.50 71 PHE A C 1
ATOM 559 O O . PHE A 1 71 ? -2.890 4.351 -5.480 1.00 91.50 71 PHE A O 1
ATOM 566 N N . ILE A 1 72 ? -3.187 4.823 -7.672 1.00 85.94 72 ILE A N 1
ATOM 567 C CA . ILE A 1 72 ? -1.781 5.046 -7.989 1.00 85.94 72 ILE A CA 1
ATOM 568 C C . ILE A 1 72 ? -1.638 6.430 -8.600 1.00 85.94 72 ILE A C 1
ATOM 570 O O . ILE A 1 72 ? -2.357 6.782 -9.536 1.00 85.94 72 ILE A O 1
ATOM 574 N N . HIS A 1 73 ? -0.699 7.200 -8.068 1.00 82.44 73 HIS A N 1
ATOM 575 C CA . HIS A 1 73 ? -0.248 8.441 -8.669 1.00 82.44 73 HIS A CA 1
ATOM 576 C C . HIS A 1 73 ? 1.037 8.188 -9.464 1.00 82.44 73 HIS A C 1
ATOM 578 O O . HIS A 1 73 ? 2.029 7.749 -8.888 1.00 82.44 73 HIS A O 1
ATOM 584 N N . PHE A 1 74 ? 1.024 8.521 -10.755 1.00 74.69 74 PHE A N 1
ATOM 585 C CA . PHE A 1 74 ? 2.209 8.532 -11.611 1.00 74.69 74 PHE A CA 1
ATOM 586 C C . PHE A 1 74 ? 2.428 9.927 -12.185 1.00 74.69 74 PHE A C 1
ATOM 588 O O . PHE A 1 74 ? 1.493 10.551 -12.693 1.00 74.69 74 PHE A O 1
ATOM 595 N N . SER A 1 75 ? 3.677 10.375 -12.197 1.00 72.50 75 SER A N 1
ATOM 596 C CA . SER A 1 75 ? 4.106 11.463 -13.063 1.00 72.50 75 SER A CA 1
ATOM 597 C C . SER A 1 75 ? 3.994 11.058 -14.539 1.00 72.50 75 SER A C 1
ATOM 599 O O . SER A 1 75 ? 4.100 9.883 -14.907 1.00 72.50 75 SER A O 1
ATOM 601 N N . ALA A 1 76 ? 3.795 12.046 -15.416 1.00 72.56 76 ALA A N 1
ATOM 602 C CA . ALA A 1 76 ? 3.688 11.814 -16.858 1.00 72.56 76 ALA A CA 1
ATOM 603 C C . ALA A 1 76 ? 4.937 11.120 -17.440 1.00 72.56 76 ALA A C 1
ATOM 605 O O . ALA A 1 76 ? 4.821 10.305 -18.352 1.00 72.56 76 ALA A O 1
ATOM 606 N N . GLU A 1 77 ? 6.122 11.396 -16.886 1.00 67.50 77 GLU A N 1
ATOM 607 C CA . GLU A 1 77 ? 7.369 10.735 -17.281 1.00 67.50 77 GLU A CA 1
ATOM 608 C C . GLU A 1 77 ? 7.344 9.236 -16.952 1.00 67.50 77 GLU A C 1
ATOM 610 O O . GLU A 1 77 ? 7.637 8.401 -17.813 1.00 67.50 77 GLU A O 1
ATOM 615 N N . ASN A 1 78 ? 6.926 8.884 -15.733 1.00 65.50 78 ASN A N 1
ATOM 616 C CA . ASN A 1 78 ? 6.812 7.492 -15.310 1.00 65.50 78 ASN A CA 1
ATOM 617 C C . ASN A 1 78 ? 5.713 6.754 -16.087 1.00 65.50 78 ASN A C 1
ATOM 619 O O . ASN A 1 78 ? 5.889 5.585 -16.427 1.00 65.50 78 ASN A O 1
ATOM 623 N N . LEU A 1 79 ? 4.622 7.426 -16.461 1.00 66.12 79 LEU A N 1
ATOM 624 C CA . LEU A 1 79 ? 3.561 6.826 -17.274 1.00 66.12 79 LEU A CA 1
ATOM 625 C C . LEU A 1 79 ? 4.065 6.367 -18.654 1.00 66.12 79 LEU A C 1
ATOM 627 O O . LEU A 1 79 ? 3.714 5.278 -19.108 1.00 66.12 79 LEU A O 1
ATOM 631 N N . VAL A 1 80 ? 4.914 7.163 -19.315 1.00 63.66 80 VAL A N 1
ATOM 632 C CA . VAL A 1 80 ? 5.487 6.818 -20.632 1.00 63.66 80 VAL A CA 1
ATOM 633 C C . VAL A 1 80 ? 6.425 5.612 -20.547 1.00 63.66 80 VAL A C 1
ATOM 635 O O . VAL A 1 80 ? 6.481 4.808 -21.478 1.00 63.66 80 VAL A O 1
ATOM 638 N N . ARG A 1 81 ? 7.153 5.457 -19.436 1.00 63.19 81 ARG A N 1
ATOM 639 C CA . ARG A 1 81 ? 8.033 4.300 -19.217 1.00 63.19 81 ARG A CA 1
ATOM 640 C C . ARG A 1 81 ? 7.226 3.005 -19.069 1.00 63.19 81 ARG A C 1
ATOM 642 O O . ARG A 1 81 ? 7.534 2.024 -19.740 1.00 63.19 81 ARG A O 1
ATOM 649 N N . HIS A 1 82 ? 6.152 3.024 -18.279 1.00 61.12 82 HIS A N 1
ATOM 650 C CA . HIS A 1 82 ? 5.332 1.832 -18.022 1.00 61.12 82 HIS A CA 1
ATOM 651 C C . HIS A 1 82 ? 4.379 1.472 -19.168 1.00 61.12 82 HIS A C 1
ATOM 653 O O . HIS A 1 82 ? 4.115 0.293 -19.393 1.00 61.12 82 HIS A O 1
ATOM 659 N N . SER A 1 83 ? 3.883 2.449 -19.937 1.00 59.53 83 SER A N 1
ATOM 660 C CA . SER A 1 83 ? 3.031 2.157 -21.101 1.00 59.53 83 SER A CA 1
ATOM 661 C C . SER A 1 83 ? 3.788 1.424 -22.211 1.00 59.53 83 SER A C 1
ATOM 663 O O . SER A 1 83 ? 3.204 0.607 -22.918 1.00 59.53 83 SER A O 1
ATOM 665 N N . ARG A 1 84 ? 5.101 1.656 -22.340 1.00 51.66 84 ARG A N 1
ATOM 666 C CA . ARG A 1 84 ? 5.962 0.951 -23.301 1.00 51.66 84 ARG A CA 1
ATOM 667 C C . ARG A 1 84 ? 6.272 -0.486 -22.886 1.00 51.66 84 ARG A C 1
ATOM 669 O O . ARG A 1 84 ? 6.322 -1.346 -23.758 1.00 51.66 84 ARG A O 1
ATOM 676 N N . ALA A 1 85 ? 6.414 -0.756 -21.589 1.00 52.22 85 AL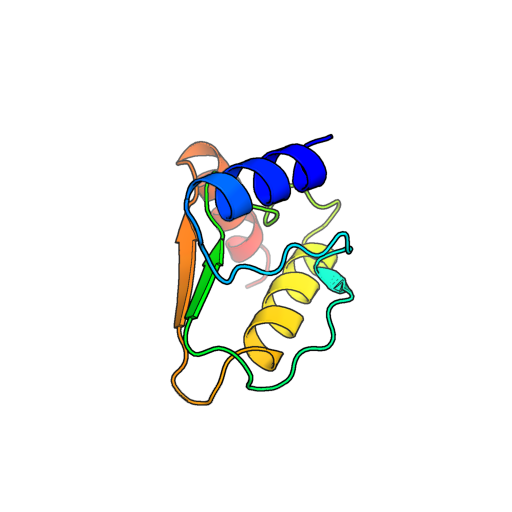A A N 1
ATOM 677 C CA . ALA A 1 85 ? 6.590 -2.116 -21.073 1.00 52.22 85 ALA A CA 1
ATOM 678 C C . ALA A 1 85 ? 5.355 -2.998 -21.353 1.00 52.22 85 ALA A C 1
ATOM 680 O O . ALA A 1 85 ? 5.489 -4.132 -21.805 1.00 52.22 85 ALA A O 1
ATOM 681 N N . GLY A 1 86 ? 4.144 -2.443 -21.213 1.00 45.75 86 GLY A N 1
ATOM 682 C CA . GLY A 1 86 ? 2.892 -3.150 -21.519 1.00 45.75 86 GLY A CA 1
ATOM 683 C C . GLY A 1 86 ? 2.629 -3.428 -23.009 1.00 45.75 86 GLY A C 1
ATOM 684 O O . GLY A 1 86 ? 1.823 -4.299 -23.317 1.00 45.75 86 GLY A O 1
ATOM 685 N N . MET A 1 87 ? 3.294 -2.728 -23.938 1.00 37.91 87 MET A N 1
ATOM 686 C CA . MET A 1 87 ? 3.124 -2.938 -25.389 1.00 37.91 87 MET A CA 1
ATOM 687 C C . MET A 1 87 ? 4.051 -4.010 -25.978 1.00 37.91 87 MET A C 1
ATOM 689 O O . MET A 1 87 ? 3.776 -4.495 -27.067 1.00 37.91 87 MET A O 1
ATOM 693 N N . ASN A 1 88 ? 5.121 -4.398 -25.277 1.00 38.12 88 ASN A N 1
ATOM 694 C CA . ASN A 1 88 ? 6.041 -5.454 -25.729 1.00 38.12 88 ASN A CA 1
ATOM 695 C C . ASN A 1 88 ? 5.693 -6.845 -25.167 1.00 38.12 88 ASN A C 1
ATOM 697 O O . ASN A 1 88 ? 6.407 -7.809 -25.436 1.00 38.12 88 ASN A O 1
ATOM 701 N N . ALA A 1 89 ? 4.626 -6.944 -24.371 1.00 41.84 89 ALA A N 1
ATOM 702 C CA . ALA A 1 89 ? 4.147 -8.184 -23.762 1.00 41.84 89 ALA A CA 1
ATOM 703 C C . ALA A 1 89 ? 2.842 -8.713 -24.399 1.00 41.84 89 ALA A C 1
ATOM 705 O O . ALA A 1 89 ? 2.204 -9.593 -23.819 1.00 41.84 89 ALA A O 1
ATOM 706 N N . ALA A 1 90 ? 2.445 -8.184 -25.565 1.00 34.16 90 ALA A N 1
ATOM 707 C CA . ALA A 1 90 ? 1.267 -8.596 -26.336 1.00 34.16 90 ALA A CA 1
ATOM 708 C C . ALA A 1 90 ? 1.651 -9.073 -27.742 1.00 34.16 90 ALA A C 1
ATOM 710 O O . ALA A 1 90 ? 2.556 -8.452 -28.345 1.00 34.16 90 ALA A O 1
#